Protein AF-A0A1V5AMW7-F1 (afdb_monomer_lite)

Sequence (90 aa):
MALYEIRDLVAGLILKKEASLQEPTRPARMDAKREVVEERHSGSMTYRLERVSCGKNCKGCPHGPYWYGYWREGGKTHSKYIGKNLRKKI

Secondary structure (DSSP, 8-state):
-HHHHHHHHHHHHHHHHHHHH----------TTEEEEEEEEETTEEEEEEEEPP-TT-SS-----EEEEEEEETTEEEEEEEES------

pLDDT: mean 75.13, std 14.83, range [39.44, 91.12]

Structure (mmCIF, N/CA/C/O backbone):
data_AF-A0A1V5AMW7-F1
#
_entry.id   AF-A0A1V5AMW7-F1
#
loop_
_atom_site.group_PDB
_atom_site.id
_atom_site.type_symbol
_atom_site.label_atom_id
_atom_site.label_alt_id
_atom_site.label_comp_id
_atom_site.label_asym_id
_atom_site.label_entity_id
_atom_site.label_seq_id
_atom_site.pdbx_PDB_ins_code
_atom_site.Cartn_x
_atom_site.Cartn_y
_atom_site.Cartn_z
_atom_site.occupancy
_atom_site.B_iso_or_equiv
_atom_site.auth_seq_id
_atom_site.auth_comp_id
_atom_site.auth_asym_id
_atom_site.auth_atom_id
_atom_site.pdbx_PDB_model_num
ATOM 1 N N . MET A 1 1 ? -16.636 -20.052 36.632 1.00 66.50 1 MET A N 1
ATOM 2 C CA . MET A 1 1 ? -17.349 -19.007 35.863 1.00 66.50 1 MET A CA 1
ATOM 3 C C . MET A 1 1 ? -16.395 -18.006 35.212 1.00 66.50 1 MET A C 1
ATOM 5 O O . MET A 1 1 ? -16.404 -17.946 33.997 1.00 66.50 1 MET A O 1
ATOM 9 N N . ALA A 1 2 ? -15.494 -17.331 35.937 1.00 73.25 2 ALA A N 1
ATOM 10 C CA . ALA A 1 2 ? -14.587 -16.313 35.365 1.00 73.25 2 ALA A CA 1
ATOM 11 C C . ALA A 1 2 ? -13.684 -16.771 34.192 1.00 73.25 2 ALA A C 1
ATOM 13 O O . ALA A 1 2 ? -13.350 -15.983 33.315 1.00 73.25 2 ALA A O 1
ATOM 14 N N . LEU A 1 3 ? -13.304 -18.050 34.145 1.00 74.75 3 LEU A N 1
ATOM 15 C CA . LEU A 1 3 ? -12.447 -18.585 33.080 1.00 74.75 3 LEU A CA 1
ATOM 16 C C . LEU A 1 3 ? -13.164 -18.645 31.716 1.00 74.75 3 LEU A C 1
ATOM 18 O O . LEU A 1 3 ? -12.527 -18.495 30.677 1.00 74.75 3 LEU A O 1
ATOM 22 N N . TYR A 1 4 ? -14.490 -18.816 31.726 1.00 80.44 4 TYR A N 1
ATOM 23 C CA . TYR A 1 4 ? -15.312 -18.782 30.515 1.00 80.44 4 TYR A CA 1
ATOM 24 C C . TYR A 1 4 ? -15.493 -17.351 30.004 1.00 80.44 4 TYR A C 1
ATOM 26 O O . TYR A 1 4 ? -15.357 -17.131 28.806 1.00 80.44 4 TYR A O 1
ATOM 34 N N . GLU A 1 5 ? -15.672 -16.388 30.909 1.00 81.38 5 GLU A N 1
ATOM 35 C CA . GLU A 1 5 ? -15.768 -14.958 30.580 1.00 81.38 5 GLU A CA 1
ATOM 36 C C . GLU A 1 5 ? -14.501 -14.462 29.872 1.00 81.38 5 GLU A C 1
ATOM 38 O O . GLU A 1 5 ? -14.559 -13.797 28.841 1.00 81.38 5 GLU A O 1
ATOM 43 N N . ILE A 1 6 ? -13.327 -14.847 30.386 1.00 85.50 6 ILE A N 1
ATOM 44 C CA . ILE A 1 6 ? -12.044 -14.496 29.764 1.00 85.50 6 ILE A CA 1
ATOM 45 C C . ILE A 1 6 ? -11.919 -15.155 28.386 1.00 85.50 6 ILE A C 1
ATOM 47 O O . ILE A 1 6 ? -11.466 -14.510 27.440 1.00 85.50 6 ILE A O 1
ATOM 51 N N . ARG A 1 7 ? -12.334 -16.422 28.246 1.00 87.50 7 ARG A N 1
ATOM 52 C CA . ARG A 1 7 ? -12.292 -17.132 26.959 1.00 87.50 7 ARG A CA 1
ATOM 53 C C . ARG A 1 7 ? -13.162 -16.442 25.910 1.00 87.50 7 ARG A C 1
ATOM 55 O O . ARG A 1 7 ? -12.725 -16.308 24.771 1.00 87.50 7 ARG A O 1
ATOM 62 N N . ASP A 1 8 ? -14.357 -16.009 26.297 1.00 87.75 8 ASP A N 1
ATOM 63 C CA . ASP A 1 8 ? -15.301 -15.334 25.408 1.00 87.75 8 ASP A CA 1
ATOM 64 C C . ASP A 1 8 ? -14.785 -13.956 24.973 1.00 87.75 8 ASP A C 1
ATOM 66 O O . ASP A 1 8 ? -14.743 -13.647 23.782 1.00 87.75 8 ASP A O 1
ATOM 70 N N . LEU A 1 9 ? -14.244 -13.179 25.918 1.00 84.56 9 LEU A N 1
ATOM 71 C CA . LEU A 1 9 ? -13.612 -11.892 25.630 1.00 84.56 9 LEU A CA 1
ATOM 72 C C . LEU A 1 9 ? -12.431 -12.038 24.666 1.00 84.56 9 LEU A C 1
ATOM 74 O O . LEU A 1 9 ? -12.330 -11.291 23.693 1.00 84.56 9 LEU A O 1
ATOM 78 N N . VAL A 1 10 ? -11.549 -13.011 24.905 1.00 90.81 10 VAL A N 1
ATOM 79 C CA . VAL A 1 10 ? -10.400 -13.270 24.029 1.00 90.81 10 VAL A CA 1
ATOM 80 C C . VAL A 1 10 ? -10.865 -13.719 22.643 1.00 90.81 10 VAL A C 1
ATOM 82 O O . VAL A 1 10 ? -10.371 -13.190 21.649 1.00 90.81 10 VA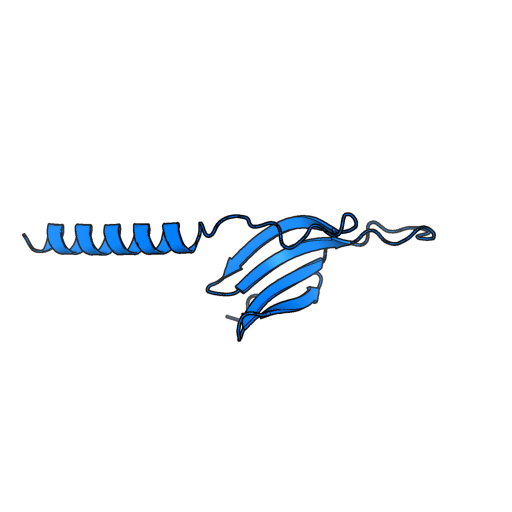L A O 1
ATOM 85 N N . ALA A 1 11 ? -11.849 -14.618 22.550 1.00 89.00 11 ALA A N 1
ATOM 86 C CA . ALA A 1 11 ? -12.416 -15.048 21.272 1.00 89.00 11 ALA A CA 1
ATOM 87 C C . ALA A 1 11 ? -13.052 -13.878 20.503 1.00 89.00 11 ALA A C 1
ATOM 89 O O . ALA A 1 11 ? -12.806 -13.713 19.309 1.00 89.00 11 ALA A O 1
ATOM 90 N N . GLY A 1 12 ? -13.797 -13.008 21.189 1.00 84.31 12 GLY A N 1
ATOM 91 C CA . GLY A 1 12 ? -14.388 -11.811 20.596 1.00 84.31 12 GLY A CA 1
ATOM 92 C C . GLY A 1 12 ? -13.344 -10.800 20.113 1.00 84.31 12 GLY A C 1
ATOM 93 O O . GLY A 1 12 ? -13.528 -10.169 19.071 1.00 84.31 12 GLY A O 1
ATOM 94 N N . LEU A 1 13 ? -12.228 -10.652 20.831 1.00 85.00 13 LEU A N 1
ATOM 95 C CA . LEU A 1 13 ? -11.109 -9.806 20.409 1.00 85.00 13 LEU A CA 1
ATOM 96 C C . LEU A 1 13 ? -10.375 -10.385 19.197 1.00 85.00 13 LEU A C 1
ATOM 98 O O . LEU A 1 13 ? -10.030 -9.627 18.291 1.00 85.00 13 LEU A O 1
ATOM 102 N N . ILE A 1 14 ? -10.178 -11.705 19.158 1.00 84.12 14 ILE A N 1
ATOM 103 C CA . ILE A 1 14 ? -9.591 -12.408 18.013 1.00 84.12 14 ILE A CA 1
ATOM 104 C C . ILE A 1 14 ? -10.484 -12.221 16.785 1.00 84.12 14 ILE A C 1
ATOM 106 O O . ILE A 1 14 ? -10.003 -11.710 15.782 1.00 84.12 14 ILE A O 1
ATOM 110 N N . LEU A 1 15 ? -11.790 -12.474 16.891 1.00 81.06 15 LEU A N 1
ATOM 111 C CA . LEU A 1 15 ? -12.732 -12.297 15.780 1.00 81.06 15 LEU A CA 1
ATOM 112 C C . LEU A 1 15 ? -12.781 -10.854 15.267 1.00 81.06 15 LEU A C 1
ATOM 114 O O . LEU A 1 15 ? -12.738 -10.619 14.061 1.00 81.06 15 LEU A O 1
ATOM 118 N N . LYS A 1 16 ? -12.824 -9.861 16.164 1.00 75.44 16 LYS A N 1
ATOM 119 C CA . LYS A 1 16 ? -12.766 -8.440 15.775 1.00 75.44 16 LYS A CA 1
ATOM 120 C C . LYS A 1 16 ? -11.449 -8.097 15.081 1.00 75.44 16 LYS A C 1
ATOM 122 O O . LYS A 1 16 ? -11.434 -7.296 14.147 1.00 75.44 16 LYS A O 1
ATOM 127 N N . LYS A 1 17 ? -10.343 -8.692 15.533 1.00 78.69 17 LYS A N 1
ATOM 128 C CA . LYS A 1 17 ? -9.026 -8.500 14.932 1.00 78.69 17 LYS A CA 1
ATOM 129 C C . LYS A 1 17 ? -8.948 -9.150 13.557 1.00 78.69 17 LYS A C 1
ATOM 131 O O . LYS A 1 17 ? -8.508 -8.486 12.629 1.00 78.69 17 LYS A O 1
ATOM 136 N N . GLU A 1 18 ? -9.397 -10.390 13.416 1.00 67.38 18 GLU A N 1
ATOM 137 C CA . GLU A 1 18 ? -9.440 -11.125 12.151 1.00 67.38 18 GLU A CA 1
ATOM 138 C C . GLU A 1 18 ? -10.352 -10.428 11.136 1.00 67.38 18 GLU A C 1
ATOM 140 O O . GLU A 1 18 ? -9.930 -10.205 10.006 1.00 67.38 18 GLU A O 1
ATOM 145 N N . ALA A 1 19 ? -11.525 -9.944 11.550 1.00 64.62 19 ALA A N 1
ATOM 146 C CA . ALA A 1 19 ? -12.413 -9.148 10.699 1.00 64.62 19 ALA A CA 1
ATOM 147 C C . ALA A 1 19 ? -11.785 -7.812 10.257 1.00 64.62 19 ALA A C 1
ATOM 149 O O . ALA A 1 19 ? -11.958 -7.396 9.116 1.00 64.62 19 ALA A O 1
ATOM 150 N N . SER A 1 20 ? -11.017 -7.148 11.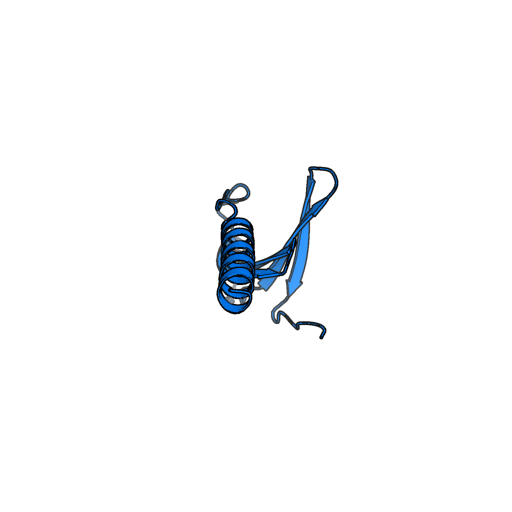131 1.00 59.50 20 SER A N 1
ATOM 151 C CA . SER A 1 20 ? -10.254 -5.941 10.774 1.00 59.50 20 SER A CA 1
ATOM 152 C C . SER A 1 20 ? -9.027 -6.238 9.902 1.00 59.50 20 SER A C 1
ATOM 154 O O . SER A 1 20 ? -8.539 -5.334 9.229 1.00 59.50 20 SER A O 1
ATOM 156 N N . LEU A 1 21 ? -8.494 -7.461 9.939 1.00 59.62 21 LEU A N 1
ATOM 157 C CA . LEU A 1 21 ? -7.418 -7.921 9.054 1.00 59.62 21 LEU A CA 1
ATOM 158 C C . LEU A 1 21 ? -7.962 -8.395 7.700 1.00 59.62 21 LEU A C 1
ATOM 160 O O . LEU A 1 21 ? -7.234 -8.370 6.712 1.00 59.62 21 LEU A O 1
ATOM 164 N N . GLN A 1 22 ? -9.239 -8.770 7.652 1.00 47.41 22 GLN A N 1
ATOM 165 C CA . GLN A 1 22 ? -9.986 -9.115 6.451 1.00 47.41 22 GLN A CA 1
ATOM 166 C C . GLN A 1 22 ? -10.863 -7.940 6.002 1.00 47.41 22 GLN A C 1
ATOM 168 O O . GLN A 1 22 ? -12.045 -8.090 5.701 1.00 47.41 22 GLN A O 1
ATOM 173 N N . GLU A 1 23 ? -10.280 -6.741 5.923 1.00 46.72 23 GLU A N 1
ATOM 174 C CA . GLU A 1 23 ? -10.880 -5.714 5.079 1.00 46.72 23 GLU A CA 1
ATOM 175 C C . GLU A 1 23 ? -10.823 -6.198 3.623 1.00 46.72 23 GLU A C 1
ATOM 177 O O . GLU A 1 23 ? -9.822 -6.790 3.204 1.00 46.72 23 GLU A O 1
ATOM 182 N N . PRO A 1 24 ? -11.894 -5.992 2.837 1.00 42.69 24 PRO A N 1
ATOM 183 C CA . PRO A 1 24 ? -11.982 -6.519 1.489 1.00 42.69 24 PRO A CA 1
ATOM 184 C C . PRO A 1 24 ? -10.771 -6.047 0.697 1.00 42.69 24 PRO A C 1
ATOM 186 O O . PRO A 1 24 ? -10.479 -4.847 0.674 1.00 42.69 24 PRO A O 1
ATOM 189 N N . THR A 1 25 ? -10.117 -6.988 0.013 1.00 44.03 25 THR A N 1
ATOM 190 C CA . THR A 1 25 ? -9.268 -6.757 -1.155 1.00 44.03 25 THR A CA 1
ATOM 191 C C . THR A 1 25 ? -10.059 -5.907 -2.151 1.00 44.03 25 THR A C 1
ATOM 193 O O . THR A 1 25 ? -10.620 -6.396 -3.122 1.00 44.03 25 THR A O 1
ATOM 196 N N . ARG A 1 26 ? -10.182 -4.606 -1.898 1.00 45.69 26 ARG A N 1
ATOM 197 C CA . ARG A 1 26 ? -10.553 -3.634 -2.908 1.00 45.69 26 ARG A CA 1
ATOM 198 C C . ARG A 1 26 ? -9.246 -3.422 -3.640 1.00 45.69 26 ARG A C 1
ATOM 200 O O . ARG A 1 26 ? -8.355 -2.798 -3.052 1.00 45.69 26 ARG A O 1
ATOM 207 N N . PRO A 1 27 ? -9.070 -3.969 -4.855 1.00 44.12 27 PRO A N 1
ATOM 208 C CA . PRO A 1 27 ? -7.892 -3.648 -5.629 1.00 44.12 27 PRO A CA 1
ATOM 209 C C . PRO A 1 27 ? -7.894 -2.129 -5.770 1.00 44.12 27 PRO A C 1
ATOM 211 O O . PRO A 1 27 ? -8.770 -1.544 -6.409 1.00 44.12 27 PRO A O 1
ATOM 214 N N . ALA A 1 28 ? -6.960 -1.472 -5.078 1.00 47.78 28 ALA A N 1
ATOM 215 C CA . ALA A 1 28 ? -6.597 -0.105 -5.389 1.00 47.78 28 ALA A CA 1
ATOM 216 C C . ALA A 1 28 ? -6.314 -0.129 -6.888 1.00 47.78 28 ALA A C 1
ATOM 218 O O . ALA A 1 28 ? -5.446 -0.891 -7.304 1.00 47.78 28 ALA A O 1
ATOM 219 N N . ARG A 1 29 ? -7.188 0.545 -7.649 1.00 47.25 29 ARG A N 1
ATOM 220 C CA . ARG A 1 29 ? -7.271 0.587 -9.115 1.00 47.25 29 ARG A CA 1
ATOM 221 C C . ARG A 1 29 ? -6.002 0.031 -9.752 1.00 47.25 29 ARG A C 1
ATOM 223 O O . ARG A 1 29 ? -4.969 0.682 -9.672 1.00 47.25 29 ARG A O 1
ATOM 230 N N . MET A 1 30 ? -6.091 -1.177 -10.309 1.00 47.16 30 MET A N 1
ATOM 231 C CA . MET A 1 30 ? -4.961 -1.843 -10.947 1.00 47.16 30 MET A CA 1
ATOM 232 C C . MET A 1 30 ? -4.450 -0.963 -12.086 1.00 47.16 30 MET A C 1
ATOM 234 O O . MET A 1 30 ? -4.980 -0.982 -13.196 1.00 47.16 30 MET A O 1
ATOM 238 N N . ASP A 1 31 ? -3.408 -0.183 -11.823 1.00 52.75 31 ASP A N 1
ATOM 239 C CA . ASP A 1 31 ? -2.494 0.189 -12.880 1.00 52.75 31 ASP A CA 1
ATOM 240 C C . ASP A 1 31 ? -1.875 -1.121 -13.379 1.00 52.75 31 ASP A C 1
ATOM 242 O O . ASP A 1 31 ? -1.094 -1.757 -12.679 1.00 52.75 31 ASP A O 1
ATOM 246 N N . ALA A 1 32 ? -2.241 -1.545 -14.595 1.00 57.00 32 ALA A N 1
ATOM 247 C CA . ALA A 1 32 ? -1.826 -2.802 -15.246 1.00 57.00 32 ALA A CA 1
ATOM 248 C C . ALA A 1 32 ? -0.295 -2.964 -15.428 1.00 57.00 32 ALA A C 1
ATOM 250 O O . ALA A 1 32 ? 0.186 -3.840 -16.139 1.00 57.00 32 ALA A O 1
ATOM 251 N N . LYS A 1 33 ? 0.483 -2.076 -14.808 1.00 65.31 33 LYS A N 1
ATOM 252 C CA . LYS A 1 33 ? 1.931 -1.954 -14.856 1.00 65.31 33 LYS A CA 1
ATOM 253 C C . LYS A 1 33 ? 2.616 -2.402 -13.553 1.00 65.31 33 LYS A C 1
ATOM 255 O O . LYS A 1 33 ? 3.851 -2.445 -13.526 1.00 65.31 33 LYS A O 1
ATOM 260 N N . ARG A 1 34 ? 1.852 -2.703 -12.492 1.00 73.12 34 ARG A N 1
ATOM 261 C CA . ARG A 1 34 ? 2.364 -3.149 -11.188 1.00 73.12 34 ARG A CA 1
ATOM 262 C C . ARG A 1 34 ? 1.800 -4.518 -10.808 1.00 73.12 34 ARG A C 1
ATOM 264 O O . ARG A 1 34 ? 0.592 -4.690 -10.692 1.00 73.12 34 ARG A O 1
ATOM 271 N N . GLU A 1 35 ? 2.689 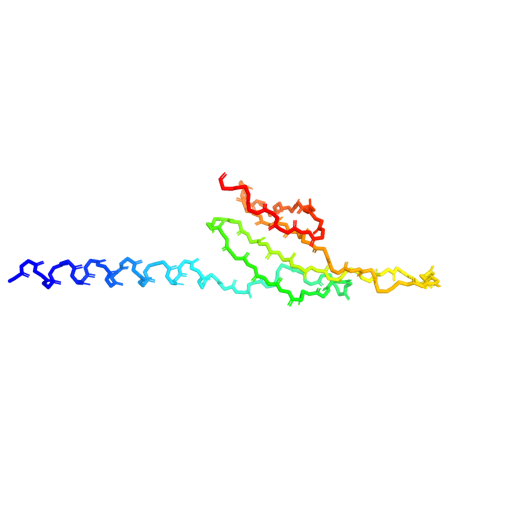-5.485 -10.610 1.00 82.31 35 GLU A N 1
ATOM 272 C CA . GLU A 1 35 ? 2.369 -6.819 -10.089 1.00 82.31 35 GLU A CA 1
ATOM 273 C C . GLU A 1 35 ? 2.676 -6.852 -8.588 1.00 82.31 35 GLU A C 1
ATOM 275 O O . GLU A 1 35 ? 3.801 -6.555 -8.184 1.00 82.31 35 GLU A O 1
ATOM 280 N N . VAL A 1 36 ? 1.698 -7.217 -7.755 1.00 85.62 36 VAL A N 1
ATOM 281 C CA . VAL A 1 36 ? 1.904 -7.402 -6.310 1.00 85.62 36 VAL A CA 1
ATOM 282 C C . VAL A 1 36 ? 2.412 -8.824 -6.068 1.00 85.62 36 VAL A C 1
ATOM 284 O O . VAL A 1 36 ? 1.699 -9.789 -6.318 1.00 85.62 36 VAL A O 1
ATOM 287 N N . VAL A 1 37 ? 3.645 -8.944 -5.580 1.00 86.19 37 VAL A N 1
ATOM 288 C CA . VAL A 1 37 ? 4.304 -10.216 -5.239 1.00 86.19 37 VAL A CA 1
ATOM 289 C C . VAL A 1 37 ? 3.942 -10.665 -3.826 1.00 86.19 37 VAL A C 1
ATOM 291 O O . VAL A 1 37 ? 3.731 -11.847 -3.586 1.00 86.19 37 VAL A O 1
ATOM 294 N N . GLU A 1 38 ? 3.888 -9.726 -2.881 1.00 86.50 38 GLU A N 1
ATOM 295 C CA . GLU A 1 38 ? 3.582 -9.997 -1.474 1.00 86.50 38 GLU A CA 1
ATOM 296 C C . GLU A 1 38 ? 2.825 -8.811 -0.871 1.00 86.50 38 GLU A C 1
ATOM 298 O O . GLU A 1 38 ? 3.060 -7.663 -1.244 1.00 86.50 38 GLU A O 1
ATOM 303 N N . GLU A 1 39 ? 1.937 -9.067 0.084 1.00 88.19 39 GLU A N 1
ATOM 304 C CA . GLU A 1 39 ? 1.232 -8.032 0.837 1.00 88.19 39 GLU A CA 1
ATOM 305 C C . GLU A 1 39 ? 1.322 -8.329 2.339 1.00 88.19 39 GLU A C 1
ATOM 307 O O . GLU A 1 39 ? 1.155 -9.465 2.779 1.00 88.19 39 GLU A O 1
ATOM 312 N N . ARG A 1 40 ? 1.609 -7.303 3.143 1.00 85.81 40 ARG A N 1
ATOM 313 C CA . ARG A 1 40 ? 1.684 -7.374 4.606 1.00 85.81 40 ARG A CA 1
ATOM 314 C C . ARG A 1 40 ? 0.879 -6.249 5.216 1.00 85.81 40 ARG A C 1
ATOM 316 O O . ARG A 1 40 ? 1.031 -5.099 4.832 1.00 85.81 40 ARG A O 1
ATOM 323 N N . HIS A 1 41 ? 0.105 -6.554 6.242 1.00 83.69 41 HIS A N 1
ATOM 324 C CA . HIS A 1 41 ? -0.697 -5.561 6.946 1.00 83.69 41 HIS A CA 1
ATOM 325 C C . HIS A 1 41 ? -0.108 -5.301 8.331 1.00 83.69 41 HIS A C 1
ATOM 327 O O . HIS A 1 41 ? 0.276 -6.231 9.040 1.00 83.69 41 HIS A O 1
ATOM 333 N N . SER A 1 42 ? -0.019 -4.032 8.721 1.00 82.00 42 SER A N 1
ATOM 334 C CA . SER A 1 42 ? 0.414 -3.621 10.055 1.00 82.00 42 SER A CA 1
ATOM 335 C C . SER A 1 42 ? -0.446 -2.458 10.533 1.00 82.00 42 SER A C 1
ATOM 337 O O . SER A 1 42 ? -0.216 -1.304 10.174 1.00 82.00 42 SER A O 1
ATOM 339 N N . GLY A 1 43 ? -1.446 -2.764 11.360 1.00 82.69 43 GLY A N 1
ATOM 340 C CA . GLY A 1 43 ? -2.404 -1.762 11.829 1.00 82.69 43 GLY A CA 1
ATOM 341 C C . GLY A 1 43 ? -3.199 -1.174 10.663 1.00 82.69 43 GLY A C 1
ATOM 342 O O . GLY A 1 43 ? -3.785 -1.921 9.890 1.00 82.69 43 GLY A O 1
ATOM 343 N N . SER A 1 44 ? -3.191 0.153 10.532 1.00 81.75 44 SER A N 1
ATOM 344 C CA . SER A 1 44 ? -3.854 0.908 9.457 1.00 81.75 44 SER A CA 1
ATOM 345 C C . SER A 1 44 ? -3.020 1.043 8.173 1.00 81.75 44 SER A C 1
ATOM 347 O O . SER A 1 44 ? -3.422 1.758 7.251 1.00 81.75 44 SER A O 1
ATOM 349 N N . MET A 1 45 ? -1.852 0.393 8.111 1.00 84.19 45 MET A N 1
ATOM 350 C CA . MET A 1 45 ? -0.931 0.469 6.980 1.00 84.19 45 MET A CA 1
ATOM 351 C C . MET A 1 45 ? -0.822 -0.880 6.262 1.00 84.19 45 MET A C 1
ATOM 353 O O . MET A 1 45 ? -0.566 -1.914 6.883 1.00 84.19 45 MET A O 1
ATOM 357 N N . THR A 1 46 ? -0.962 -0.855 4.939 1.00 89.38 46 THR A N 1
ATOM 358 C CA . THR A 1 46 ? -0.789 -2.008 4.049 1.00 89.38 46 THR A CA 1
ATOM 359 C C . THR A 1 46 ? 0.520 -1.863 3.292 1.00 89.38 46 THR A C 1
ATOM 361 O O . THR A 1 46 ? 0.713 -0.914 2.542 1.00 89.38 46 THR A O 1
ATOM 364 N N . TYR A 1 47 ? 1.433 -2.803 3.458 1.00 88.88 47 TYR A N 1
ATOM 365 C CA . TYR A 1 47 ? 2.677 -2.887 2.714 1.00 88.88 47 TYR A CA 1
ATOM 366 C C . TYR A 1 47 ? 2.529 -3.859 1.549 1.00 88.88 47 TYR A C 1
ATOM 368 O O . TYR A 1 47 ? 2.052 -4.970 1.739 1.00 88.88 47 TYR A O 1
ATOM 376 N N . ARG A 1 48 ? 2.977 -3.477 0.357 1.00 90.38 48 ARG A N 1
ATOM 377 C CA . ARG A 1 48 ? 2.968 -4.311 -0.846 1.00 90.38 48 ARG A CA 1
ATOM 378 C C . ARG A 1 48 ? 4.356 -4.387 -1.441 1.00 90.38 48 ARG A C 1
ATOM 380 O O . ARG A 1 48 ? 5.018 -3.368 -1.598 1.00 90.38 48 ARG A O 1
ATOM 387 N N . LEU A 1 49 ? 4.792 -5.588 -1.765 1.00 89.62 49 LEU A N 1
ATOM 388 C CA . LEU A 1 49 ? 5.998 -5.853 -2.518 1.00 89.62 49 LEU A CA 1
ATOM 389 C C . LEU A 1 49 ? 5.612 -5.875 -3.995 1.00 89.62 49 LEU A C 1
ATOM 391 O O . LEU A 1 49 ? 5.053 -6.855 -4.472 1.00 89.62 49 LEU A O 1
ATOM 395 N N . GLU A 1 50 ? 5.872 -4.790 -4.712 1.00 88.75 50 GLU A N 1
ATOM 396 C CA . GLU A 1 50 ? 5.407 -4.604 -6.085 1.00 88.75 50 GLU A CA 1
ATOM 397 C C . GLU A 1 50 ? 6.552 -4.679 -7.088 1.00 88.75 50 GLU A C 1
ATOM 399 O O . GLU A 1 50 ? 7.585 -4.015 -6.945 1.00 88.75 50 GL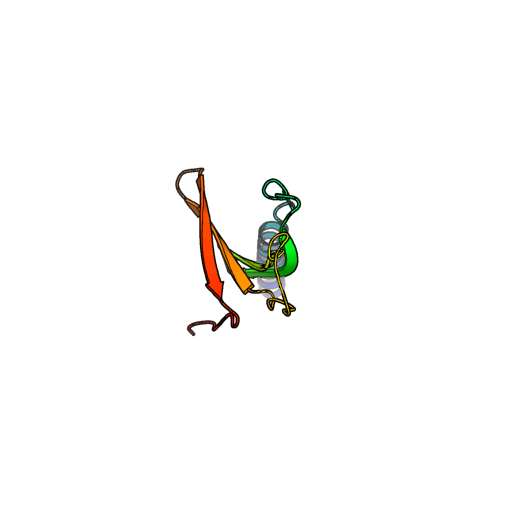U A O 1
ATOM 404 N N . ARG A 1 51 ? 6.349 -5.447 -8.159 1.00 83.75 51 ARG A N 1
ATOM 405 C CA . ARG A 1 51 ? 7.151 -5.363 -9.378 1.00 83.75 51 ARG A CA 1
ATOM 406 C C . ARG A 1 51 ? 6.544 -4.322 -10.293 1.00 83.75 51 ARG A C 1
ATOM 408 O O . ARG A 1 51 ? 5.453 -4.495 -10.828 1.00 83.75 51 ARG A O 1
ATOM 415 N N . VAL A 1 52 ? 7.292 -3.251 -10.511 1.00 78.00 52 VAL A N 1
ATOM 416 C CA . VAL A 1 52 ? 6.950 -2.235 -11.501 1.00 78.00 52 VAL A CA 1
ATOM 417 C C . VAL A 1 52 ? 7.676 -2.588 -12.789 1.00 78.00 52 VAL A C 1
ATOM 419 O O . VAL A 1 52 ? 8.906 -2.669 -12.795 1.00 78.00 52 VAL A O 1
ATOM 422 N N . SER A 1 53 ? 6.944 -2.780 -13.889 1.00 71.00 53 SER A N 1
ATOM 423 C CA . SER A 1 53 ? 7.602 -3.058 -15.167 1.00 71.00 53 SER A CA 1
ATOM 424 C C . SER A 1 53 ? 8.511 -1.885 -15.543 1.00 71.00 53 SER A C 1
ATOM 426 O O . SER A 1 53 ? 8.086 -0.728 -15.593 1.00 71.00 53 SER A O 1
ATOM 428 N N . CYS A 1 54 ? 9.794 -2.139 -15.773 1.00 67.81 54 CYS A N 1
ATOM 429 C CA . CYS A 1 54 ? 10.645 -1.133 -16.393 1.00 67.81 54 CYS A CA 1
ATOM 430 C C . CYS A 1 54 ? 10.159 -0.981 -17.840 1.00 67.81 54 CYS A C 1
ATOM 432 O O . CYS A 1 54 ? 9.829 -1.980 -18.470 1.00 67.81 54 CYS A O 1
ATOM 434 N N . GLY A 1 55 ? 9.980 0.247 -18.331 1.00 69.50 55 GLY A N 1
ATOM 435 C CA . GLY A 1 55 ? 9.350 0.499 -19.634 1.00 69.50 55 GLY A CA 1
ATOM 436 C C . GLY A 1 55 ? 10.078 -0.146 -20.828 1.00 69.50 55 GLY A C 1
ATOM 437 O O . GLY A 1 55 ? 11.058 -0.869 -20.674 1.00 69.50 55 GLY A O 1
ATOM 438 N N . LYS A 1 56 ? 9.631 0.172 -22.051 1.00 62.25 56 LYS A N 1
ATOM 439 C CA . LYS A 1 56 ? 10.037 -0.483 -23.317 1.00 62.25 56 LYS A CA 1
ATOM 440 C C . LYS A 1 56 ? 11.551 -0.491 -23.648 1.00 62.25 56 LYS A C 1
ATOM 442 O O . LYS A 1 56 ? 11.927 -1.103 -24.635 1.00 62.25 56 LYS A O 1
ATOM 447 N N . ASN A 1 57 ? 12.416 0.161 -22.863 1.00 61.56 57 ASN A N 1
ATOM 448 C CA . ASN A 1 57 ? 13.862 0.281 -23.114 1.00 61.56 57 ASN A CA 1
ATOM 449 C C . ASN A 1 57 ? 14.728 -0.216 -21.933 1.00 61.56 57 ASN A C 1
ATOM 451 O O . ASN A 1 57 ? 15.746 0.386 -21.593 1.00 61.56 57 ASN A O 1
ATOM 455 N N . CYS A 1 58 ? 14.309 -1.287 -21.252 1.00 68.69 58 CYS A N 1
ATOM 456 C CA . CYS A 1 58 ? 15.092 -1.899 -20.178 1.00 68.69 58 CYS A CA 1
ATOM 457 C C . CYS A 1 58 ? 16.102 -2.916 -20.742 1.00 68.69 58 CYS A C 1
ATOM 459 O O . CYS A 1 58 ? 15.720 -4.021 -21.110 1.00 68.69 58 CYS A O 1
ATOM 461 N N . LYS A 1 59 ? 17.393 -2.559 -20.804 1.00 61.34 59 LYS A N 1
ATOM 462 C CA . LYS A 1 59 ? 18.458 -3.388 -21.413 1.00 61.34 59 LYS A CA 1
ATOM 463 C C . LYS A 1 59 ? 19.080 -4.460 -20.494 1.00 61.34 59 LYS A C 1
ATOM 465 O O . LYS A 1 59 ? 20.083 -5.054 -20.872 1.00 61.34 59 LYS A O 1
ATOM 470 N N . GLY A 1 60 ? 18.503 -4.737 -19.318 1.00 61.06 60 GLY A N 1
ATOM 471 C CA . GLY A 1 60 ? 18.973 -5.844 -18.471 1.00 61.06 60 GLY A CA 1
ATOM 472 C C . GLY A 1 60 ? 18.612 -5.758 -16.992 1.00 61.06 60 GLY A C 1
ATOM 473 O O . GLY A 1 60 ? 19.504 -5.588 -16.169 1.00 61.06 60 GLY A O 1
ATOM 474 N N . CYS A 1 61 ? 17.339 -5.905 -16.617 1.00 61.22 61 CYS A N 1
ATOM 475 C CA . CYS A 1 61 ? 16.980 -6.007 -15.199 1.00 61.22 61 CYS A CA 1
ATOM 476 C C . CYS A 1 61 ? 15.718 -6.851 -14.967 1.00 61.22 61 CYS A C 1
ATOM 478 O O . CYS A 1 61 ? 14.643 -6.459 -15.428 1.00 61.22 61 CYS A O 1
ATOM 480 N N . PRO A 1 62 ? 15.766 -7.863 -14.084 1.00 58.62 62 PRO A N 1
ATOM 481 C CA . PRO A 1 62 ? 14.708 -7.992 -13.101 1.00 58.62 62 PRO A CA 1
ATOM 482 C C . PRO A 1 62 ? 14.875 -6.818 -12.128 1.00 58.62 62 PRO A C 1
ATOM 484 O O . PRO A 1 62 ? 15.677 -6.874 -11.194 1.00 58.62 62 PRO A O 1
ATOM 487 N N . HIS A 1 63 ? 14.169 -5.708 -12.368 1.00 69.31 63 HIS A N 1
ATOM 488 C CA . HIS A 1 63 ? 14.052 -4.677 -11.340 1.00 69.31 63 HIS A CA 1
ATOM 489 C C . HIS A 1 63 ? 13.338 -5.345 -10.177 1.00 69.31 63 HIS A C 1
ATOM 491 O O . HIS A 1 63 ? 12.171 -5.721 -10.291 1.00 69.31 63 HIS A O 1
ATOM 497 N N . GLY A 1 64 ? 14.108 -5.627 -9.125 1.00 68.94 64 GLY A N 1
ATOM 498 C CA . GLY A 1 64 ? 13.613 -6.370 -7.982 1.00 68.94 64 GLY A CA 1
ATOM 499 C C . GLY A 1 64 ? 12.337 -5.713 -7.473 1.00 68.94 64 GLY A C 1
ATOM 500 O O . GLY A 1 64 ? 12.221 -4.487 -7.548 1.00 68.94 64 GLY A O 1
ATOM 501 N N . PRO A 1 65 ? 11.373 -6.504 -6.993 1.00 86.19 65 PRO A N 1
ATOM 502 C CA . PRO A 1 65 ? 10.193 -5.907 -6.421 1.00 86.19 65 PRO A CA 1
ATOM 503 C C . PRO A 1 65 ? 10.589 -4.981 -5.269 1.00 86.19 65 PRO A C 1
ATOM 505 O O . PRO A 1 65 ? 11.540 -5.248 -4.526 1.00 86.19 65 PRO A O 1
ATOM 508 N N . TYR A 1 66 ? 9.853 -3.888 -5.135 1.00 88.81 66 TYR A N 1
ATOM 509 C CA . TYR A 1 66 ? 10.072 -2.912 -4.084 1.00 88.81 66 TYR A CA 1
ATOM 510 C C . TYR A 1 66 ? 8.868 -2.858 -3.166 1.00 88.81 66 TYR A C 1
ATOM 512 O O . TYR A 1 66 ? 7.728 -2.981 -3.603 1.00 88.81 66 TYR A O 1
ATOM 520 N N . TRP A 1 67 ? 9.128 -2.636 -1.887 1.00 91.12 67 TRP A N 1
ATOM 521 C CA . TRP A 1 67 ? 8.088 -2.369 -0.921 1.00 91.12 67 TRP A CA 1
ATOM 522 C C . TRP A 1 67 ? 7.523 -0.967 -1.110 1.00 91.12 67 TRP A C 1
ATOM 524 O O . TRP A 1 67 ? 8.261 0.023 -1.168 1.00 91.12 67 TRP A O 1
ATOM 534 N N . TYR A 1 68 ? 6.203 -0.903 -1.111 1.00 90.00 68 TYR A N 1
ATOM 535 C CA . TYR A 1 68 ? 5.390 0.290 -0.978 1.00 90.00 68 TYR A CA 1
ATOM 536 C C . TYR A 1 68 ? 4.497 0.134 0.246 1.00 90.00 68 TYR A C 1
ATOM 538 O O . TYR A 1 68 ? 4.099 -0.969 0.599 1.00 90.00 68 TYR A O 1
ATOM 546 N N . GLY A 1 69 ? 4.204 1.231 0.928 1.00 90.56 69 GLY A N 1
ATOM 547 C CA . GLY A 1 69 ? 3.260 1.287 2.033 1.00 90.56 69 GLY A CA 1
ATOM 548 C C . GLY A 1 69 ? 2.081 2.172 1.675 1.00 90.56 69 GLY A C 1
ATOM 549 O O . GLY A 1 69 ? 2.274 3.250 1.125 1.00 90.56 69 GLY A O 1
ATOM 550 N N . TYR A 1 70 ? 0.882 1.734 2.019 1.00 88.19 70 TYR A N 1
ATOM 551 C CA . TYR A 1 70 ? -0.387 2.372 1.722 1.00 88.19 70 TYR A CA 1
ATOM 552 C C . TYR A 1 70 ? -1.141 2.614 3.021 1.00 88.19 70 TYR A C 1
ATOM 554 O O . TYR A 1 70 ? -1.212 1.731 3.870 1.00 88.19 70 TYR A O 1
ATOM 562 N N . TRP A 1 71 ? -1.705 3.803 3.183 1.00 89.31 71 TRP A N 1
ATOM 563 C CA . TRP A 1 71 ? -2.563 4.132 4.318 1.00 89.31 71 TRP A CA 1
ATOM 564 C C . TRP A 1 71 ? -3.646 5.103 3.869 1.00 89.31 71 TRP A C 1
ATOM 566 O O . TRP A 1 71 ? -3.524 5.758 2.831 1.00 89.31 71 TRP A O 1
ATOM 576 N N . ARG A 1 72 ? -4.732 5.182 4.634 1.00 85.56 72 ARG A N 1
ATOM 577 C CA . ARG A 1 72 ? -5.792 6.160 4.397 1.00 85.56 72 ARG A CA 1
ATOM 578 C C . ARG A 1 72 ? -5.726 7.259 5.440 1.00 85.56 72 ARG A C 1
ATOM 580 O O . ARG A 1 72 ? -5.669 6.979 6.631 1.00 85.56 72 ARG A O 1
ATOM 587 N N . GLU A 1 73 ? -5.775 8.496 4.974 1.00 88.56 73 GLU A N 1
ATOM 588 C CA . GLU A 1 73 ? -5.806 9.694 5.807 1.00 88.56 73 GLU A CA 1
ATOM 589 C C . GLU A 1 73 ? -6.793 10.684 5.181 1.00 88.56 73 GLU A C 1
ATOM 591 O O . GLU A 1 73 ? -6.770 10.908 3.971 1.00 88.56 73 GLU A O 1
ATOM 596 N N . GLY A 1 74 ? -7.732 11.215 5.972 1.00 82.94 74 GLY A N 1
ATOM 597 C CA . GLY A 1 74 ? -8.702 12.208 5.487 1.00 82.94 74 GLY A CA 1
ATOM 598 C C . GLY A 1 74 ? -9.526 11.760 4.268 1.00 82.94 74 GLY A C 1
ATOM 599 O O . GLY A 1 74 ? -9.819 12.567 3.388 1.00 82.94 74 GLY A O 1
ATOM 600 N N . GLY A 1 75 ? -9.839 10.463 4.158 1.00 86.00 75 GLY A N 1
ATOM 601 C CA . GLY A 1 75 ? -10.571 9.890 3.018 1.00 86.00 75 GLY A CA 1
ATOM 602 C C . GLY A 1 75 ? -9.744 9.706 1.737 1.00 86.00 75 GLY A C 1
ATOM 603 O O . GLY A 1 75 ? -10.263 9.195 0.744 1.00 86.00 75 GLY A O 1
ATOM 604 N N . LYS A 1 76 ? -8.455 10.063 1.741 1.00 83.75 76 LYS A N 1
ATOM 605 C CA . LYS A 1 76 ? -7.530 9.861 0.618 1.00 83.75 76 LYS A CA 1
ATOM 606 C C . LYS A 1 76 ? -6.609 8.679 0.900 1.00 83.75 76 LYS A C 1
ATOM 608 O O . LYS A 1 76 ? -6.236 8.420 2.040 1.00 83.75 76 LYS A 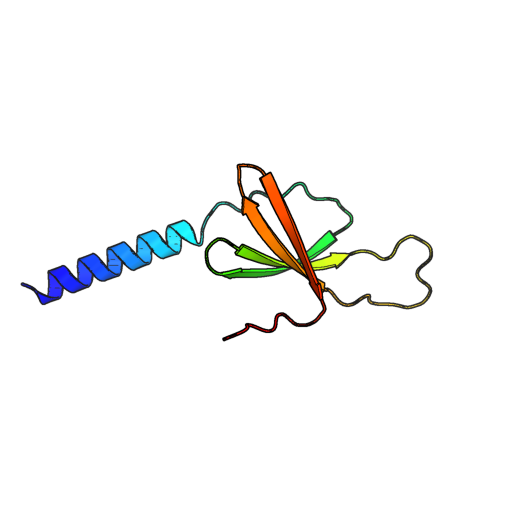O 1
ATOM 613 N N . THR A 1 77 ? -6.254 7.934 -0.146 1.00 85.94 77 THR A N 1
ATOM 614 C CA . THR A 1 77 ? -5.256 6.858 -0.043 1.00 85.94 77 THR A CA 1
ATOM 615 C C . THR A 1 77 ? -3.885 7.436 -0.359 1.00 85.94 77 THR A C 1
ATOM 617 O O . THR A 1 77 ? -3.658 7.929 -1.462 1.00 85.94 77 THR A O 1
ATOM 620 N N . HIS A 1 78 ? -2.984 7.370 0.611 1.00 87.31 78 HIS A N 1
ATOM 621 C CA . HIS A 1 78 ? -1.590 7.757 0.479 1.00 87.31 78 HIS A CA 1
ATOM 622 C C . HIS A 1 78 ? -0.734 6.523 0.204 1.00 87.31 78 HIS A C 1
ATOM 624 O O . HIS A 1 78 ? -1.066 5.413 0.623 1.00 87.31 78 HIS A O 1
ATOM 630 N N . SER A 1 79 ? 0.370 6.726 -0.514 1.00 86.81 79 SER A N 1
ATOM 631 C CA . SER A 1 79 ? 1.357 5.685 -0.795 1.00 86.81 79 SER A CA 1
ATOM 632 C C . SER A 1 79 ? 2.768 6.204 -0.528 1.00 86.81 79 SER A C 1
ATOM 634 O O . SER A 1 79 ? 3.046 7.392 -0.697 1.00 86.81 79 SER A O 1
ATOM 636 N N . LYS A 1 80 ? 3.665 5.321 -0.089 1.00 88.69 80 LYS A N 1
ATOM 637 C CA . LYS A 1 80 ? 5.066 5.631 0.205 1.00 88.69 80 LYS A CA 1
ATOM 638 C C . LYS A 1 80 ? 5.966 4.513 -0.282 1.00 88.69 80 LYS A C 1
ATOM 640 O O . LYS A 1 80 ? 5.780 3.363 0.092 1.00 88.69 80 LYS A O 1
ATOM 645 N N . TYR A 1 81 ? 6.978 4.865 -1.064 1.00 89.69 81 TYR A N 1
ATOM 646 C CA . TYR A 1 81 ? 8.044 3.945 -1.443 1.00 89.69 81 TYR A CA 1
ATOM 647 C C . TYR A 1 81 ? 8.958 3.657 -0.242 1.00 89.69 81 TYR A C 1
ATOM 649 O O . TYR A 1 81 ? 9.430 4.581 0.422 1.00 89.69 81 TYR A O 1
ATOM 657 N N . ILE A 1 82 ? 9.193 2.376 0.037 1.00 88.75 82 ILE A N 1
ATOM 658 C CA . ILE A 1 82 ? 10.016 1.884 1.154 1.00 88.75 82 ILE A CA 1
ATOM 659 C C . ILE A 1 82 ? 11.338 1.305 0.634 1.00 88.75 82 ILE A C 1
ATOM 661 O O . ILE A 1 82 ? 12.379 1.474 1.266 1.00 88.75 82 ILE A O 1
ATOM 665 N N . GLY A 1 83 ? 11.317 0.659 -0.535 1.00 86.44 83 GLY A N 1
ATOM 666 C CA . GLY A 1 83 ? 12.500 0.073 -1.169 1.00 86.44 83 GLY A CA 1
ATOM 667 C C . GLY A 1 83 ? 12.601 -1.440 -0.984 1.00 86.44 83 GLY A C 1
ATOM 668 O O . GLY A 1 83 ? 11.610 -2.117 -0.755 1.00 86.44 83 GLY A O 1
ATOM 669 N N . LYS A 1 84 ? 13.798 -2.014 -1.134 1.00 86.31 84 LYS A N 1
ATOM 670 C CA . LYS A 1 84 ? 13.960 -3.481 -1.246 1.00 86.31 84 LYS A CA 1
ATOM 671 C C . LYS A 1 84 ? 13.684 -4.256 0.046 1.00 86.31 84 LYS A C 1
ATOM 673 O O . LYS A 1 84 ? 13.287 -5.411 -0.012 1.00 86.31 84 LYS A O 1
ATOM 678 N N . ASN A 1 85 ? 13.901 -3.640 1.207 1.00 86.25 85 ASN A N 1
ATOM 679 C CA . ASN A 1 85 ? 13.768 -4.301 2.503 1.00 86.25 85 ASN A CA 1
ATOM 680 C C . ASN A 1 85 ? 12.734 -3.579 3.363 1.00 86.25 85 ASN A C 1
ATOM 682 O O . ASN A 1 85 ? 12.911 -2.405 3.690 1.00 86.25 85 ASN A O 1
ATOM 686 N N . LEU A 1 86 ? 11.707 -4.304 3.798 1.00 80.62 86 LEU A N 1
ATOM 687 C CA . LEU A 1 86 ? 10.767 -3.834 4.808 1.00 80.62 86 LEU A CA 1
ATOM 688 C C . LEU A 1 86 ? 11.412 -3.982 6.195 1.00 80.62 86 LEU A C 1
ATOM 690 O O . LEU A 1 86 ? 11.144 -4.937 6.923 1.00 80.62 86 LEU A O 1
ATOM 694 N N . ARG A 1 87 ? 12.326 -3.072 6.559 1.00 76.00 87 ARG A N 1
ATOM 695 C CA . ARG A 1 87 ? 12.866 -3.040 7.926 1.00 76.00 87 ARG A CA 1
ATOM 696 C C . ARG A 1 87 ? 11.771 -2.552 8.867 1.00 76.00 87 ARG A C 1
ATOM 698 O O . ARG A 1 87 ? 11.398 -1.381 8.838 1.00 76.00 87 ARG A O 1
ATOM 705 N N . LYS A 1 88 ? 11.269 -3.450 9.711 1.00 56.50 88 LYS A N 1
ATOM 706 C CA . LYS A 1 88 ? 10.406 -3.095 10.835 1.00 56.50 88 LYS A CA 1
ATOM 707 C C . LYS A 1 88 ? 11.28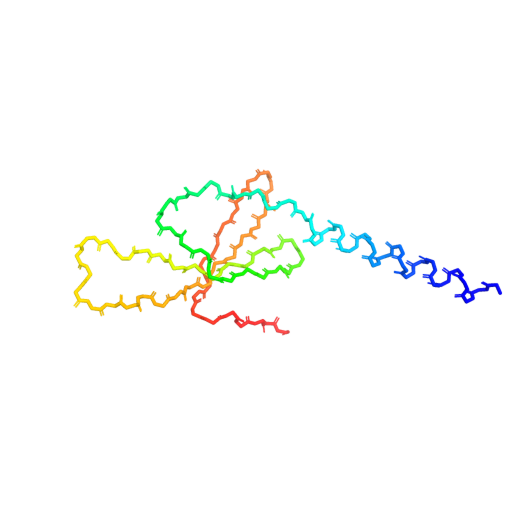3 -2.321 11.823 1.00 56.50 88 LYS A C 1
ATOM 709 O O . LYS A 1 88 ? 12.199 -2.905 12.394 1.00 56.50 88 LYS A O 1
ATOM 714 N N . LYS A 1 89 ? 11.086 -1.005 11.960 1.00 50.47 89 LYS A N 1
ATOM 715 C CA . LYS A 1 89 ? 11.617 -0.306 13.136 1.00 50.47 89 LYS A CA 1
ATOM 716 C C . LYS A 1 89 ? 10.824 -0.858 14.323 1.00 50.47 89 LYS A C 1
ATOM 718 O O . LYS A 1 89 ? 9.614 -0.653 14.371 1.00 50.47 89 LYS A O 1
ATOM 723 N N . ILE A 1 90 ? 11.492 -1.684 15.125 1.00 39.44 90 ILE A N 1
ATOM 724 C CA . ILE A 1 90 ? 11.031 -2.136 16.441 1.00 39.44 90 ILE A CA 1
ATOM 725 C C . ILE A 1 90 ? 11.196 -0.962 17.399 1.00 39.44 90 ILE A C 1
ATOM 727 O O . ILE A 1 90 ? 12.228 -0.263 17.261 1.00 39.44 90 ILE A O 1
#

Radius of gyration: 18.4 Å; chains: 1; bounding box: 36×31×59 Å

Foldseek 3Di:
DVVVVVVVVVVVVVVVVVVVVPDDPPPPPDPVQKDFPDWDDDVQKIKTFIQGDDDPPDPDDPPGTWIKIWGDDPNDIDIDTDGDDPDDPD